Protein AF-A0A438VDP4-F1 (afdb_monomer_lite)

pLDDT: mean 86.23, std 8.79, range [47.81, 96.06]

Structure (mmCIF, N/CA/C/O backbone):
data_AF-A0A438VDP4-F1
#
_entry.id   AF-A0A438VDP4-F1
#
loop_
_atom_site.group_PDB
_atom_site.id
_atom_site.type_symbol
_atom_site.label_atom_id
_atom_site.label_alt_id
_atom_site.label_comp_id
_atom_site.label_asym_id
_atom_site.label_entity_id
_atom_site.label_seq_id
_atom_site.pdbx_PDB_ins_code
_atom_site.Cartn_x
_atom_site.Cartn_y
_atom_site.Cartn_z
_atom_site.occupancy
_atom_site.B_iso_or_equiv
_atom_site.auth_seq_id
_atom_site.auth_comp_id
_atom_site.auth_asym_id
_atom_site.auth_atom_id
_atom_site.pdbx_PDB_model_num
ATOM 1 N N . GLN A 1 1 ? -13.865 13.844 4.155 1.00 60.28 1 GLN A N 1
ATOM 2 C CA . GLN A 1 1 ? -12.409 14.129 4.125 1.00 60.28 1 GLN A CA 1
ATOM 3 C C . GLN A 1 1 ? -11.674 13.614 5.364 1.00 60.28 1 GLN A C 1
ATOM 5 O O . GLN A 1 1 ? -10.616 13.021 5.196 1.00 60.28 1 GLN A O 1
ATOM 10 N N . LEU A 1 2 ? -12.229 13.760 6.577 1.00 71.06 2 LEU A N 1
ATOM 11 C CA . LEU A 1 2 ? -11.606 13.287 7.828 1.00 71.06 2 LEU A CA 1
ATOM 12 C C . LEU A 1 2 ? -11.266 11.786 7.840 1.00 71.06 2 LEU A C 1
ATOM 14 O O . LEU A 1 2 ? -10.159 11.412 8.217 1.00 71.06 2 LEU A O 1
ATOM 18 N N . GLU A 1 3 ? -12.167 10.929 7.359 1.00 77.19 3 GLU A N 1
ATOM 19 C CA . GLU A 1 3 ? -11.929 9.479 7.383 1.00 77.19 3 GLU A CA 1
ATOM 20 C C . GLU A 1 3 ? -10.790 9.015 6.459 1.00 77.19 3 GLU A C 1
ATOM 22 O O . GLU A 1 3 ? -10.156 7.986 6.690 1.00 77.19 3 GLU A O 1
ATOM 27 N N . ARG A 1 4 ? -10.514 9.772 5.396 1.00 82.12 4 ARG A N 1
ATOM 28 C CA . ARG A 1 4 ? -9.418 9.483 4.467 1.00 82.12 4 ARG A CA 1
ATOM 29 C C . ARG A 1 4 ? -8.072 9.866 5.072 1.00 82.12 4 ARG A C 1
ATOM 31 O O . ARG A 1 4 ? -7.097 9.143 4.908 1.00 82.12 4 ARG A O 1
ATOM 38 N N . GLY A 1 5 ? -8.047 10.968 5.827 1.00 83.81 5 GLY A N 1
ATOM 39 C CA . GLY A 1 5 ? -6.888 11.368 6.622 1.00 83.81 5 GLY A CA 1
ATOM 40 C C . GLY A 1 5 ? -6.516 10.306 7.657 1.00 83.81 5 GLY A C 1
ATOM 41 O O . GLY A 1 5 ? -5.349 9.954 7.765 1.00 83.81 5 GLY A O 1
ATOM 42 N N . GLN A 1 6 ? -7.505 9.722 8.342 1.00 84.19 6 GLN A N 1
ATOM 43 C CA . GLN A 1 6 ? -7.266 8.632 9.297 1.00 84.19 6 GLN A CA 1
ATOM 44 C C . GLN A 1 6 ? -6.627 7.404 8.635 1.00 84.19 6 GLN A C 1
ATOM 46 O O . GLN A 1 6 ? -5.642 6.883 9.143 1.00 84.19 6 GLN A O 1
ATOM 51 N N . ARG A 1 7 ? -7.130 6.975 7.471 1.00 84.88 7 ARG A N 1
ATOM 52 C CA . ARG A 1 7 ? -6.542 5.849 6.723 1.00 8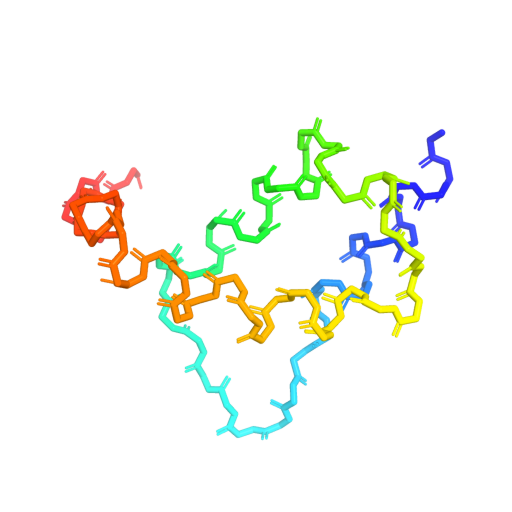4.88 7 ARG A CA 1
ATOM 53 C C . ARG A 1 7 ? -5.137 6.154 6.217 1.00 84.88 7 ARG A C 1
ATOM 55 O O . ARG A 1 7 ? -4.285 5.280 6.265 1.00 84.88 7 ARG A O 1
ATOM 62 N N . MET A 1 8 ? -4.884 7.386 5.774 1.00 85.69 8 MET A N 1
ATOM 63 C CA . MET A 1 8 ? -3.550 7.808 5.345 1.00 85.69 8 MET A CA 1
ATOM 64 C C . MET A 1 8 ? -2.539 7.736 6.490 1.00 85.69 8 MET A C 1
ATOM 66 O O . MET A 1 8 ? -1.422 7.278 6.293 1.00 85.69 8 MET A O 1
ATOM 70 N N . VAL A 1 9 ? -2.939 8.139 7.699 1.00 87.44 9 VAL A N 1
ATOM 71 C CA . VAL A 1 9 ? -2.087 8.014 8.888 1.00 87.44 9 VAL A CA 1
ATOM 72 C C . VAL A 1 9 ? -1.785 6.549 9.198 1.00 87.44 9 VAL A C 1
ATOM 74 O O . VAL A 1 9 ? -0.647 6.244 9.533 1.00 87.44 9 VAL A O 1
ATOM 77 N N . GLU A 1 10 ? -2.757 5.642 9.058 1.00 86.00 10 GLU A N 1
ATOM 78 C CA . GLU A 1 10 ? -2.504 4.206 9.244 1.00 86.00 10 GLU A CA 1
ATOM 79 C C . GLU A 1 10 ? -1.570 3.621 8.176 1.00 86.00 10 GLU A C 1
ATOM 81 O O . GLU A 1 10 ? -0.664 2.887 8.542 1.00 86.00 10 GLU A O 1
ATOM 86 N N . VAL A 1 11 ? -1.720 3.987 6.894 1.00 85.81 11 VAL A N 1
ATOM 87 C CA . VAL A 1 11 ? -0.806 3.555 5.807 1.00 85.81 11 VAL A CA 1
ATOM 88 C C . VAL A 1 11 ? 0.645 3.969 6.078 1.00 85.81 11 VAL A C 1
ATOM 90 O O . VAL A 1 11 ? 1.583 3.286 5.687 1.00 85.81 11 VAL A O 1
ATOM 93 N N . LEU A 1 12 ? 0.855 5.103 6.748 1.00 84.19 12 LEU A N 1
ATOM 94 C CA . LEU A 1 12 ? 2.197 5.588 7.073 1.00 84.19 12 LEU A CA 1
ATOM 95 C C . LEU A 1 12 ? 2.817 4.891 8.298 1.00 84.19 12 LEU A C 1
ATOM 97 O O . LEU A 1 12 ? 3.991 5.122 8.593 1.00 84.19 12 LEU A O 1
ATOM 101 N N . LYS A 1 13 ? 2.069 4.049 9.025 1.00 83.81 13 LYS A N 1
ATOM 102 C CA . LYS A 1 13 ? 2.611 3.273 10.145 1.00 83.81 13 LYS A CA 1
ATOM 103 C C . LYS A 1 13 ? 3.312 2.028 9.621 1.00 83.81 13 LYS A C 1
ATOM 105 O O . LYS A 1 13 ? 2.680 1.029 9.307 1.00 83.81 13 LYS A O 1
ATOM 110 N N . GLN A 1 14 ? 4.636 2.068 9.605 1.00 71.75 14 GLN A N 1
ATOM 111 C CA . GLN A 1 14 ? 5.450 0.900 9.286 1.00 71.75 14 GLN A CA 1
ATOM 112 C C . GLN A 1 14 ? 5.817 0.126 10.553 1.00 71.75 14 GLN A C 1
ATOM 114 O O . GLN A 1 14 ? 6.134 0.718 11.591 1.00 71.75 14 GLN A O 1
ATOM 119 N N . ALA A 1 15 ? 5.815 -1.205 10.457 1.00 74.06 15 ALA A N 1
ATOM 120 C CA . ALA A 1 15 ? 6.434 -2.041 11.475 1.00 74.06 15 ALA A CA 1
ATOM 121 C C . ALA A 1 15 ? 7.942 -1.725 11.544 1.00 74.06 15 ALA A C 1
ATOM 123 O O . ALA A 1 15 ? 8.590 -1.543 10.506 1.00 74.06 15 ALA A O 1
ATOM 124 N N . PRO A 1 16 ? 8.530 -1.649 12.748 1.00 69.62 16 PRO A N 1
ATOM 125 C CA . PRO A 1 16 ? 9.956 -1.396 12.885 1.00 69.62 16 PRO A CA 1
ATOM 126 C C . PRO A 1 16 ? 10.770 -2.491 12.176 1.00 69.62 16 PRO A C 1
ATOM 128 O O . PRO A 1 16 ? 10.409 -3.665 12.216 1.00 69.62 16 PRO A O 1
ATOM 131 N N . TYR A 1 17 ? 11.882 -2.098 11.546 1.00 68.88 17 TYR A N 1
ATOM 132 C CA . TYR A 1 17 ? 12.813 -2.980 10.818 1.00 68.88 17 TYR A CA 1
ATOM 133 C C . TYR A 1 17 ? 12.283 -3.637 9.533 1.00 68.88 17 TYR A C 1
ATOM 135 O O . TYR A 1 17 ? 12.922 -4.556 9.025 1.00 68.88 17 TYR A O 1
ATOM 143 N N . SER A 1 18 ? 11.181 -3.147 8.961 1.00 73.44 18 SER A N 1
ATOM 144 C CA . SER A 1 18 ? 10.664 -3.633 7.675 1.00 73.44 18 SER A CA 1
ATOM 145 C C . SER A 1 18 ? 10.753 -2.553 6.587 1.00 73.44 18 SER A C 1
ATOM 147 O O . SER A 1 18 ? 9.744 -1.917 6.274 1.00 73.44 18 SER A O 1
ATOM 149 N N . PRO A 1 19 ? 11.945 -2.291 6.011 1.00 77.38 19 PRO A N 1
ATOM 150 C CA . PRO A 1 19 ? 12.075 -1.332 4.921 1.00 77.38 19 PRO A CA 1
ATOM 151 C C . PRO A 1 19 ? 11.296 -1.824 3.694 1.00 77.38 19 PRO A C 1
ATOM 153 O O . PRO A 1 19 ? 11.609 -2.864 3.116 1.00 77.38 19 PRO A O 1
ATOM 156 N N . LEU A 1 20 ? 10.276 -1.064 3.292 1.00 83.31 20 LEU A N 1
ATOM 157 C CA . LEU A 1 20 ? 9.501 -1.350 2.087 1.00 83.31 20 LEU A CA 1
ATOM 158 C C . LEU A 1 20 ? 10.216 -0.799 0.841 1.00 83.31 20 LEU A C 1
ATOM 160 O O . LEU A 1 20 ? 10.653 0.355 0.868 1.00 83.31 20 LEU A O 1
ATOM 164 N N . PRO A 1 21 ? 10.295 -1.563 -0.263 1.00 88.62 21 PRO A N 1
ATOM 165 C CA . PRO A 1 21 ? 10.702 -1.045 -1.567 1.00 88.62 21 PRO A CA 1
ATOM 166 C C . PRO A 1 21 ? 9.870 0.168 -2.005 1.00 88.62 21 PRO A C 1
ATOM 168 O O . PRO A 1 21 ? 8.680 0.264 -1.685 1.00 88.62 21 PRO A O 1
ATOM 171 N N . ILE A 1 22 ? 10.479 1.091 -2.757 1.00 88.69 22 ILE A N 1
ATOM 172 C CA . ILE A 1 22 ? 9.849 2.369 -3.130 1.00 88.69 22 ILE A CA 1
ATOM 173 C C . ILE A 1 22 ? 8.571 2.159 -3.946 1.00 88.69 22 ILE A C 1
ATOM 175 O O . ILE A 1 22 ? 7.566 2.822 -3.711 1.00 88.69 22 ILE A O 1
ATOM 179 N N . GLU A 1 23 ? 8.567 1.187 -4.851 1.00 91.12 23 GLU A N 1
ATOM 180 C CA . GLU A 1 23 ? 7.430 0.847 -5.694 1.00 91.12 23 GLU A CA 1
ATOM 181 C C . GLU A 1 23 ? 6.224 0.376 -4.876 1.00 91.12 23 GLU A C 1
ATOM 183 O O . GLU A 1 23 ? 5.091 0.763 -5.162 1.00 91.12 23 GLU A O 1
ATOM 188 N N . LYS A 1 24 ? 6.458 -0.366 -3.788 1.00 90.44 24 LYS A N 1
ATOM 189 C CA . LYS A 1 24 ? 5.399 -0.802 -2.869 1.00 90.44 24 LYS A CA 1
ATOM 190 C C . LYS A 1 24 ? 4.834 0.369 -2.067 1.00 90.44 24 LYS A C 1
ATOM 192 O O . LYS A 1 24 ? 3.614 0.484 -1.944 1.00 90.44 24 LYS A O 1
ATOM 197 N N . GLN A 1 25 ? 5.702 1.273 -1.605 1.00 89.94 25 GLN A N 1
ATOM 198 C CA . GLN A 1 25 ? 5.291 2.497 -0.909 1.00 89.94 25 GLN A CA 1
ATOM 199 C C . GLN A 1 25 ? 4.452 3.412 -1.815 1.00 89.94 25 GLN A C 1
ATOM 201 O O . GLN A 1 25 ? 3.402 3.909 -1.409 1.00 89.94 25 GLN A O 1
ATOM 206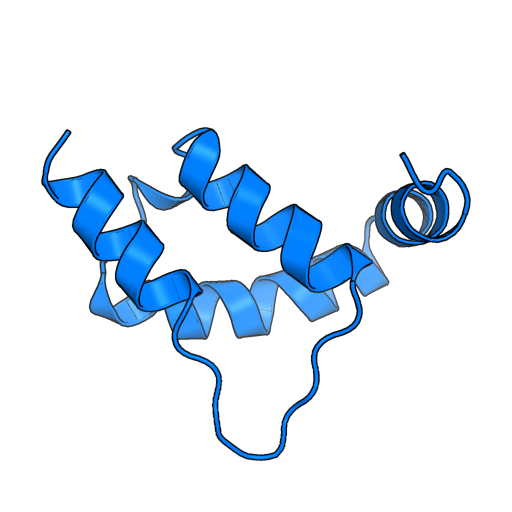 N N . VAL A 1 26 ? 4.873 3.604 -3.069 1.00 91.19 26 VAL A N 1
ATOM 207 C CA . VAL A 1 26 ? 4.149 4.435 -4.044 1.00 91.19 26 VAL A CA 1
ATOM 208 C C . VAL A 1 26 ? 2.741 3.895 -4.278 1.00 91.19 26 VAL A C 1
ATOM 210 O O . VAL A 1 26 ? 1.784 4.672 -4.294 1.00 91.19 26 VAL A O 1
ATOM 213 N N . VAL A 1 27 ? 2.584 2.577 -4.416 1.00 92.62 27 VAL A N 1
ATOM 214 C CA . VAL A 1 27 ? 1.274 1.976 -4.685 1.00 92.62 27 VAL A CA 1
ATOM 215 C C . VAL A 1 27 ? 0.306 2.153 -3.514 1.00 92.62 27 VAL A C 1
ATOM 217 O O . VAL A 1 27 ? -0.839 2.554 -3.741 1.00 92.62 27 VAL A O 1
ATOM 220 N N . ILE A 1 28 ? 0.731 1.908 -2.270 1.00 90.31 28 ILE A N 1
ATOM 221 C CA . ILE A 1 28 ? -0.173 2.037 -1.115 1.00 90.31 28 ILE A CA 1
ATOM 222 C C . ILE A 1 28 ? -0.551 3.503 -0.841 1.00 90.31 28 ILE A C 1
ATOM 224 O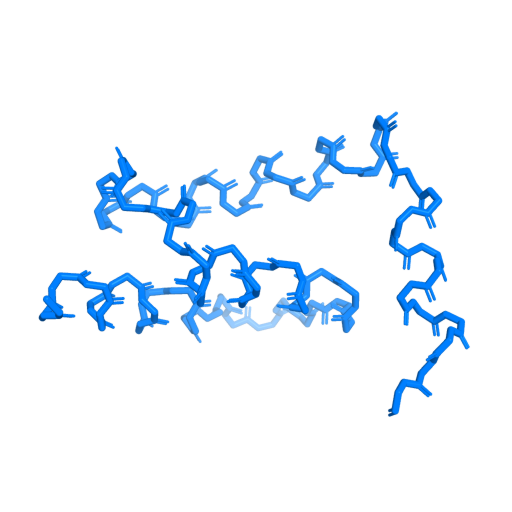 O . ILE A 1 28 ? -1.718 3.810 -0.578 1.00 90.31 28 ILE A O 1
ATOM 228 N N . ILE A 1 29 ? 0.391 4.437 -1.022 1.00 90.19 29 ILE A N 1
ATOM 229 C CA . ILE A 1 29 ? 0.123 5.879 -0.919 1.00 90.19 29 ILE A CA 1
ATOM 230 C C . ILE A 1 29 ? -0.847 6.314 -2.019 1.00 90.19 29 ILE A C 1
ATOM 232 O O . ILE A 1 29 ? -1.819 7.019 -1.740 1.00 90.19 29 ILE A O 1
ATOM 236 N N . TYR A 1 30 ? -0.636 5.866 -3.261 1.00 91.50 30 TYR A N 1
ATOM 237 C CA . TYR A 1 30 ? -1.555 6.126 -4.367 1.00 91.50 30 TYR A CA 1
ATOM 238 C C . TYR A 1 30 ? -2.958 5.587 -4.064 1.00 91.50 30 TYR A C 1
ATOM 240 O O . TYR A 1 30 ? -3.946 6.293 -4.283 1.00 91.50 30 TYR A O 1
ATOM 248 N N . ALA A 1 31 ? -3.056 4.382 -3.493 1.00 91.19 31 ALA A N 1
ATOM 249 C CA . ALA A 1 31 ? -4.328 3.780 -3.115 1.00 91.19 31 ALA A CA 1
ATOM 250 C C . ALA A 1 31 ? -5.105 4.642 -2.109 1.00 91.19 31 ALA A C 1
ATOM 252 O O . ALA A 1 31 ? -6.284 4.950 -2.324 1.00 91.19 31 ALA A O 1
ATOM 253 N N . GLY A 1 32 ? -4.433 5.116 -1.059 1.00 90.06 32 GLY A N 1
ATOM 254 C CA . GLY A 1 32 ? -5.030 6.036 -0.093 1.00 90.06 32 GLY A CA 1
ATOM 255 C C . GLY A 1 32 ? -5.354 7.411 -0.693 1.00 90.06 32 GLY A C 1
ATOM 256 O O . GLY A 1 32 ? -6.427 7.965 -0.449 1.00 90.06 32 GLY A O 1
ATOM 257 N N . ALA A 1 33 ? -4.477 7.954 -1.542 1.00 89.19 33 ALA A N 1
ATOM 258 C CA . ALA A 1 33 ? -4.634 9.268 -2.167 1.00 89.19 33 ALA A CA 1
ATOM 259 C C . ALA A 1 33 ? -5.692 9.305 -3.280 1.00 89.19 33 ALA A C 1
ATOM 261 O O . ALA A 1 33 ? -6.184 10.388 -3.617 1.00 89.19 33 ALA A O 1
ATOM 262 N N . LYS A 1 34 ? -6.085 8.151 -3.835 1.00 90.69 34 LYS A N 1
ATOM 263 C CA . LYS A 1 34 ? -7.201 8.001 -4.786 1.00 90.69 34 LYS A CA 1
ATOM 264 C C . LYS A 1 34 ? -8.501 7.503 -4.156 1.00 90.69 34 LYS A C 1
ATOM 266 O O . LYS A 1 34 ? -9.543 7.659 -4.774 1.00 90.69 34 LYS A O 1
ATOM 271 N N . GLY A 1 35 ? -8.484 7.099 -2.883 1.00 88.81 35 GLY A N 1
ATOM 272 C CA . GLY A 1 35 ? -9.690 6.715 -2.137 1.00 88.81 35 GLY A CA 1
ATOM 273 C C . GLY A 1 35 ? -10.065 5.250 -2.333 1.00 88.81 35 GLY A C 1
ATOM 274 O O . GLY A 1 35 ? -11.152 4.829 -1.959 1.00 88.81 35 GLY A O 1
ATOM 275 N N . PHE A 1 36 ? -9.152 4.439 -2.871 1.00 90.19 36 PHE A N 1
ATOM 276 C CA . PHE A 1 36 ? -9.355 2.995 -2.999 1.00 90.19 36 PHE A CA 1
ATOM 277 C C . PHE A 1 36 ? -9.388 2.285 -1.637 1.00 90.19 36 PHE A C 1
ATOM 279 O O . PHE A 1 36 ? -9.880 1.166 -1.540 1.00 90.19 36 PHE A O 1
ATOM 286 N N . LEU A 1 37 ? -8.916 2.950 -0.577 1.00 88.88 37 LEU A N 1
ATOM 287 C CA . LEU A 1 37 ? -8.989 2.462 0.801 1.00 88.88 37 LEU A CA 1
ATOM 288 C C . LEU A 1 37 ? -10.281 2.876 1.525 1.00 88.88 37 LEU A C 1
ATOM 290 O O . LEU A 1 37 ? -10.486 2.463 2.663 1.00 88.88 37 LEU A O 1
ATOM 294 N N . ASP A 1 38 ? -11.163 3.669 0.909 1.00 88.38 38 ASP A N 1
ATOM 295 C CA . ASP A 1 38 ? -12.328 4.239 1.602 1.00 88.38 38 ASP A CA 1
ATOM 296 C C . ASP A 1 38 ? -13.327 3.151 2.050 1.00 88.38 38 ASP A C 1
ATOM 298 O O . ASP A 1 38 ? -13.927 3.259 3.120 1.00 88.38 38 ASP A O 1
ATOM 302 N N . SER A 1 39 ? -13.440 2.044 1.306 1.00 88.75 39 SER A N 1
ATOM 303 C CA . SER A 1 39 ? -14.249 0.875 1.689 1.00 88.75 39 SER A CA 1
ATOM 304 C C . SER A 1 39 ? -13.572 -0.045 2.711 1.00 88.75 39 SER A C 1
ATOM 306 O O . SER A 1 39 ? -14.209 -0.956 3.241 1.00 88.75 39 SER A O 1
ATOM 308 N N . VAL A 1 40 ? -12.283 0.159 2.991 1.00 88.69 40 VAL A N 1
ATOM 309 C CA . VAL A 1 40 ? -11.522 -0.627 3.966 1.00 88.69 40 VAL A CA 1
ATOM 310 C C . VAL A 1 40 ? -11.680 0.020 5.339 1.00 88.69 40 VAL A C 1
ATOM 312 O O . VAL A 1 40 ? -11.543 1.234 5.504 1.00 88.69 40 VAL A O 1
ATOM 315 N N . SER A 1 41 ? -11.996 -0.788 6.351 1.00 90.12 41 SER A N 1
ATOM 316 C CA . SER A 1 41 ? -12.011 -0.312 7.737 1.00 90.12 41 SER A CA 1
ATOM 317 C C . SER A 1 41 ? -10.605 0.121 8.147 1.00 90.12 41 SER A C 1
ATOM 319 O O . SER A 1 41 ? -9.650 -0.589 7.857 1.00 90.12 41 SER A O 1
ATOM 321 N N . VAL A 1 42 ? -10.480 1.229 8.881 1.00 86.62 42 VAL A N 1
ATOM 322 C CA . VAL A 1 42 ? -9.192 1.776 9.357 1.00 86.62 42 VAL A CA 1
ATOM 323 C C . VAL A 1 42 ? -8.317 0.703 10.025 1.00 86.62 42 VAL A C 1
ATOM 325 O O . VAL A 1 42 ? -7.123 0.634 9.768 1.00 86.62 42 VAL A O 1
ATOM 328 N N . LYS A 1 43 ? -8.920 -0.205 10.806 1.00 88.25 43 LYS A N 1
ATOM 329 C CA . LYS A 1 43 ? -8.207 -1.297 11.496 1.00 88.25 43 LYS A CA 1
ATOM 330 C C . LYS A 1 43 ? -7.654 -2.386 10.569 1.00 88.25 43 LYS A C 1
ATOM 332 O O . LYS A 1 43 ? -6.815 -3.156 11.003 1.00 88.25 43 LYS A O 1
ATOM 337 N N . LYS A 1 44 ? -8.155 -2.473 9.335 1.00 89.88 44 LYS A N 1
ATOM 338 C CA . LYS A 1 44 ? -7.792 -3.485 8.330 1.00 89.88 44 LYS A CA 1
ATOM 339 C C . LYS A 1 44 ? -6.886 -2.931 7.230 1.00 89.88 44 LYS A C 1
ATOM 341 O O . LYS A 1 44 ? -6.635 -3.618 6.248 1.00 89.88 44 LYS A O 1
ATOM 346 N N . VAL A 1 45 ? -6.451 -1.676 7.343 1.00 89.44 45 VAL A N 1
ATOM 347 C CA . VAL A 1 45 ? -5.595 -1.036 6.333 1.00 89.44 45 VAL A CA 1
ATOM 348 C C . VAL A 1 45 ? -4.245 -1.748 6.236 1.00 89.44 45 VAL A C 1
ATOM 350 O O . VAL A 1 45 ? -3.791 -2.008 5.128 1.00 89.44 45 VAL A O 1
ATOM 353 N N . VAL A 1 46 ? -3.667 -2.135 7.377 1.00 86.56 46 VAL A N 1
ATOM 354 C CA . VAL A 1 46 ? -2.408 -2.897 7.434 1.00 86.56 46 VAL A CA 1
ATOM 355 C C . VAL A 1 46 ? -2.588 -4.287 6.815 1.00 86.56 46 VAL A C 1
ATOM 357 O O . VAL A 1 46 ? -1.860 -4.639 5.895 1.00 86.56 46 VAL A O 1
ATOM 360 N N . ASP A 1 47 ? -3.631 -5.029 7.209 1.00 89.88 47 ASP A N 1
ATOM 361 C CA . ASP A 1 47 ? -3.940 -6.344 6.619 1.00 89.88 47 ASP A CA 1
ATOM 362 C C . ASP A 1 47 ? -4.147 -6.271 5.094 1.00 89.88 47 ASP A C 1
ATOM 364 O O . ASP A 1 47 ? -3.823 -7.204 4.356 1.00 89.88 47 ASP A O 1
ATOM 368 N N . PHE A 1 48 ? -4.739 -5.172 4.613 1.00 91.44 48 PHE A N 1
ATOM 369 C CA . PHE A 1 48 ? -4.928 -4.924 3.189 1.00 91.44 48 PHE A CA 1
ATOM 370 C C . PHE A 1 48 ? -3.592 -4.690 2.482 1.00 91.44 48 PHE A C 1
ATOM 372 O O . PHE A 1 48 ? -3.375 -5.257 1.415 1.00 91.44 48 PHE A O 1
ATOM 379 N N . GLU A 1 49 ? -2.699 -3.887 3.061 1.00 89.06 49 GLU A N 1
ATOM 380 C CA . GLU A 1 49 ? -1.357 -3.637 2.526 1.00 89.06 49 GLU A CA 1
ATOM 381 C C . GLU A 1 49 ? -0.532 -4.931 2.433 1.00 89.06 49 GLU A C 1
ATOM 383 O O . GLU A 1 49 ? 0.026 -5.233 1.374 1.00 89.06 49 GLU A O 1
ATOM 388 N N . GLU A 1 50 ? -0.546 -5.750 3.490 1.00 88.94 50 GLU A N 1
ATOM 389 C CA . GLU A 1 50 ? 0.149 -7.042 3.533 1.00 88.94 50 GLU A CA 1
ATOM 390 C C . GLU A 1 50 ? -0.331 -8.015 2.446 1.00 88.94 50 GLU A C 1
ATOM 392 O O . GLU A 1 50 ? 0.460 -8.796 1.920 1.00 88.94 50 GLU A O 1
ATOM 397 N N . GLN A 1 51 ? -1.610 -7.957 2.064 1.00 91.88 51 GLN A N 1
ATOM 398 C CA . GLN A 1 51 ? -2.170 -8.771 0.977 1.00 91.88 51 GLN A CA 1
ATOM 399 C C . GLN A 1 51 ? -2.000 -8.133 -0.405 1.00 91.88 51 GLN A C 1
ATOM 401 O O . GLN A 1 51 ? -1.911 -8.841 -1.413 1.00 91.88 51 GLN A O 1
ATOM 406 N N . LEU A 1 52 ? -1.944 -6.804 -0.471 1.00 91.88 52 LEU A N 1
ATOM 407 C CA . LEU A 1 52 ? -1.796 -6.060 -1.714 1.00 91.88 52 LEU A CA 1
ATOM 408 C C . LEU A 1 52 ? -0.434 -6.324 -2.357 1.00 91.88 52 LEU A C 1
ATOM 410 O O . LEU A 1 52 ? -0.366 -6.503 -3.573 1.00 91.88 52 LEU A O 1
ATOM 414 N N . HIS A 1 53 ? 0.645 -6.361 -1.572 1.00 90.88 53 HIS A N 1
ATOM 415 C CA . HIS A 1 53 ? 1.986 -6.542 -2.129 1.00 90.88 53 HIS A CA 1
ATOM 416 C C . HIS A 1 53 ? 2.170 -7.898 -2.833 1.00 90.88 53 HIS A C 1
ATOM 418 O O . HIS A 1 53 ? 2.513 -7.874 -4.017 1.00 90.88 53 HIS A O 1
ATOM 424 N N . PRO A 1 54 ? 1.873 -9.058 -2.209 1.00 93.19 54 PRO A N 1
ATOM 425 C CA . PRO A 1 54 ? 1.967 -10.350 -2.889 1.00 93.19 54 PRO A CA 1
ATOM 426 C C . PRO A 1 54 ? 1.019 -10.448 -4.087 1.00 93.19 54 PRO A C 1
ATOM 428 O O . PRO A 1 54 ? 1.355 -11.048 -5.105 1.00 93.19 54 PRO A O 1
ATOM 431 N N . PHE A 1 55 ? -0.168 -9.838 -4.001 1.00 94.75 55 PHE A N 1
ATOM 432 C CA . PHE A 1 55 ? -1.111 -9.797 -5.116 1.00 94.75 55 PHE A CA 1
ATOM 433 C C . PHE A 1 55 ? -0.540 -9.060 -6.335 1.00 94.75 55 PHE A C 1
ATOM 435 O O . PHE A 1 55 ? -0.676 -9.541 -7.462 1.00 94.75 55 PHE A O 1
ATOM 442 N N . LEU A 1 56 ? 0.095 -7.905 -6.121 1.00 93.62 56 LEU A N 1
ATOM 443 C CA . LEU A 1 56 ? 0.719 -7.131 -7.192 1.00 93.62 56 LEU A CA 1
ATOM 444 C C . LEU A 1 56 ? 1.929 -7.853 -7.772 1.00 93.62 56 LEU A C 1
ATOM 446 O O . LEU A 1 56 ? 2.056 -7.903 -8.987 1.00 93.62 56 LEU A O 1
ATOM 450 N N . GLU A 1 57 ? 2.763 -8.467 -6.937 1.00 92.62 57 GLU A N 1
ATOM 451 C CA . GLU A 1 57 ? 3.895 -9.274 -7.404 1.00 92.62 57 GLU A CA 1
ATOM 452 C C . GLU A 1 57 ? 3.440 -10.468 -8.250 1.00 92.62 57 GLU A C 1
ATOM 454 O O . GLU A 1 57 ? 4.046 -10.769 -9.274 1.00 92.62 57 GLU A O 1
ATOM 459 N N . ALA A 1 58 ? 2.344 -11.126 -7.862 1.00 95.50 58 ALA A N 1
ATOM 460 C CA . ALA A 1 58 ? 1.842 -12.299 -8.569 1.00 95.50 58 ALA A CA 1
ATOM 461 C C . ALA A 1 58 ? 1.098 -11.960 -9.870 1.00 95.50 58 ALA A C 1
ATOM 463 O O . ALA A 1 58 ? 1.186 -12.713 -10.838 1.00 95.50 58 ALA A O 1
ATOM 464 N N . LYS A 1 59 ? 0.315 -10.873 -9.895 1.00 96.06 59 LYS A N 1
ATOM 465 C CA . LYS A 1 59 ? -0.574 -10.557 -11.030 1.00 96.06 59 LYS A CA 1
ATOM 466 C C . LYS A 1 59 ? -0.102 -9.408 -11.908 1.00 96.06 59 LYS A C 1
ATOM 468 O O . LYS A 1 59 ? -0.421 -9.393 -13.095 1.00 96.06 59 LYS A O 1
ATOM 473 N N . TYR A 1 60 ? 0.597 -8.439 -11.329 1.00 94.06 60 TYR A N 1
ATOM 474 C CA . TYR A 1 60 ? 0.995 -7.203 -11.998 1.00 94.06 60 TYR A CA 1
ATOM 475 C C . TYR A 1 60 ? 2.456 -6.815 -11.703 1.00 94.06 60 TYR A C 1
ATOM 477 O O . TYR A 1 60 ? 2.713 -5.646 -11.391 1.00 94.06 60 TYR A O 1
ATOM 485 N N . PRO A 1 61 ? 3.429 -7.746 -11.804 1.00 93.56 61 PRO A N 1
ATOM 486 C CA . PRO A 1 61 ? 4.832 -7.443 -11.513 1.00 93.56 61 PRO A CA 1
ATOM 487 C C . PRO A 1 61 ? 5.376 -6.304 -12.386 1.00 93.56 61 PRO A C 1
ATOM 489 O O . PRO A 1 61 ? 6.147 -5.476 -11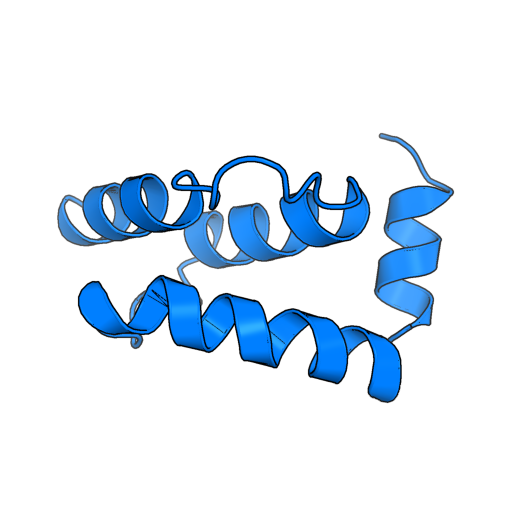.909 1.00 93.56 61 PRO A O 1
ATOM 492 N N . GLN A 1 62 ? 4.893 -6.190 -13.628 1.00 93.75 62 GLN A N 1
ATOM 493 C CA . GLN A 1 62 ? 5.263 -5.128 -14.561 1.00 93.75 62 GLN A CA 1
ATOM 494 C C . GLN A 1 62 ? 4.955 -3.723 -14.028 1.00 93.75 62 GLN A C 1
ATOM 496 O O . GLN A 1 62 ? 5.689 -2.786 -14.311 1.00 93.75 62 GLN A O 1
ATOM 501 N N . VAL A 1 63 ? 3.898 -3.558 -13.223 1.00 91.38 63 VAL A N 1
ATOM 502 C CA . VAL A 1 63 ? 3.555 -2.249 -12.645 1.00 91.38 63 VAL A CA 1
ATOM 503 C C . VAL A 1 63 ? 4.604 -1.839 -11.615 1.00 91.38 63 VAL A C 1
ATOM 505 O O . VAL A 1 63 ? 5.032 -0.688 -11.594 1.00 91.38 63 VAL A O 1
ATOM 508 N N . LEU A 1 64 ? 5.040 -2.785 -10.781 1.00 91.25 64 LEU A N 1
ATOM 509 C CA . LEU A 1 64 ? 6.086 -2.554 -9.787 1.00 91.25 64 LEU A CA 1
ATOM 510 C C . LEU A 1 64 ? 7.430 -2.256 -10.468 1.00 91.25 64 LEU A C 1
ATOM 512 O O . LEU A 1 64 ? 8.116 -1.309 -10.087 1.00 91.25 64 LEU A O 1
ATOM 516 N N . GLU A 1 65 ? 7.762 -3.004 -11.520 1.00 91.88 65 GLU A N 1
ATOM 517 C CA . GLU A 1 65 ? 8.979 -2.797 -12.308 1.00 91.88 65 GLU A CA 1
ATOM 518 C C . GLU A 1 65 ? 8.982 -1.444 -13.033 1.00 91.88 65 GLU A C 1
ATOM 520 O O . GLU A 1 65 ? 9.989 -0.732 -13.017 1.00 91.88 65 GLU A O 1
ATOM 525 N N . GLU A 1 66 ? 7.855 -1.036 -13.623 1.00 92.38 66 GLU A N 1
ATOM 526 C CA . GLU A 1 66 ? 7.727 0.273 -14.266 1.00 92.38 66 GLU A CA 1
ATOM 527 C C . GLU A 1 66 ? 7.924 1.417 -13.270 1.00 92.38 66 GLU A C 1
ATOM 529 O O . GLU A 1 66 ? 8.625 2.377 -13.584 1.00 92.38 66 GLU A O 1
ATOM 534 N N . ILE A 1 67 ? 7.358 1.315 -12.064 1.00 90.44 67 ILE A N 1
ATOM 535 C CA . ILE A 1 67 ? 7.546 2.329 -11.017 1.00 90.44 67 ILE A CA 1
ATOM 536 C C . ILE A 1 67 ? 9.009 2.367 -10.562 1.00 90.44 67 ILE A C 1
ATOM 538 O O . ILE A 1 67 ? 9.574 3.447 -10.388 1.00 90.44 67 ILE A O 1
ATOM 542 N N . HIS A 1 68 ? 9.637 1.202 -10.398 1.00 88.44 68 HIS A N 1
ATOM 543 C CA . HIS A 1 68 ? 11.035 1.105 -9.988 1.00 88.44 68 HIS A CA 1
ATOM 544 C C . HIS A 1 68 ? 12.000 1.680 -11.044 1.00 88.44 68 HIS A C 1
ATOM 546 O O . HIS A 1 68 ? 12.978 2.349 -10.702 1.00 88.44 68 HIS A O 1
ATOM 552 N N . THR A 1 69 ? 11.732 1.442 -12.332 1.00 87.94 69 THR A N 1
ATOM 553 C CA . THR A 1 69 ? 12.605 1.850 -13.448 1.00 87.94 69 THR A CA 1
ATOM 554 C C . THR A 1 69 ? 12.379 3.289 -13.899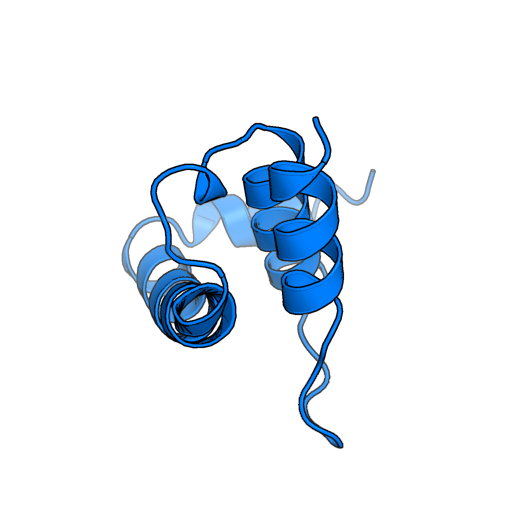 1.00 87.94 69 THR A C 1
ATOM 556 O O . THR A 1 69 ? 13.349 4.011 -14.126 1.00 87.94 69 THR A O 1
ATOM 559 N N . LYS A 1 70 ? 11.125 3.745 -13.998 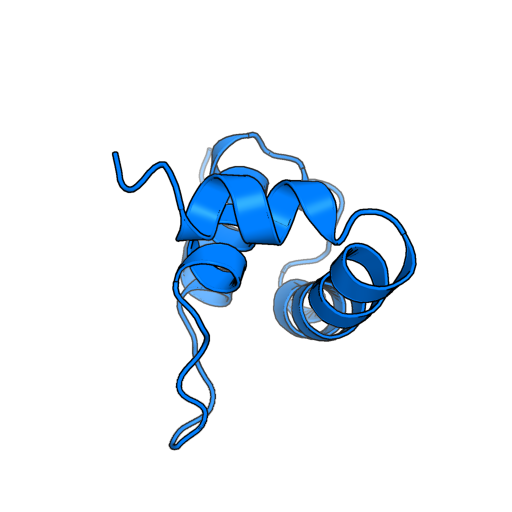1.00 79.31 70 LYS A N 1
ATOM 560 C CA . LYS A 1 70 ? 10.776 5.090 -14.483 1.00 79.31 70 LYS A CA 1
ATOM 561 C C . LYS A 1 70 ? 10.843 6.166 -13.398 1.00 79.31 70 LYS A C 1
ATOM 563 O O . LYS A 1 70 ? 10.056 7.101 -13.490 1.00 79.31 70 LYS A O 1
ATOM 568 N N . LYS A 1 71 ? 11.732 6.036 -12.396 1.00 61.41 71 LYS A N 1
ATOM 569 C CA . LYS A 1 71 ? 11.922 6.995 -11.283 1.00 61.41 71 LYS A CA 1
ATOM 570 C C . LYS A 1 71 ? 11.524 8.416 -11.707 1.00 61.41 71 LYS A C 1
ATOM 572 O O . LYS A 1 71 ? 12.241 9.034 -12.493 1.00 61.41 71 LYS A O 1
ATOM 577 N N . ALA A 1 72 ? 10.341 8.840 -11.260 1.00 47.81 72 ALA A N 1
ATOM 578 C CA . ALA A 1 72 ? 9.804 10.171 -11.519 1.00 47.81 72 ALA A CA 1
ATOM 579 C C . ALA A 1 72 ? 10.671 11.237 -10.844 1.00 47.81 72 ALA A C 1
ATOM 581 O O . ALA A 1 72 ? 11.203 10.943 -9.746 1.00 47.81 72 ALA A O 1
#

InterPro domains:
  IPR000793 ATP synthase, alpha subunit, C-terminal [PF00306] (1-71)
  IPR000793 ATP synthase, alpha subunit, C-terminal [cd18113] (1-72)
  IPR005294 ATP synthase, F1 complex, alpha subunit [PTHR48082] (1-71)
  IPR038376 ATP synthase, alpha subunit, C-terminal domain superfamily [G3DSA:1.20.150.20] (1-72)

Sequence (72 aa):
QLERGQRMVEVLKQAPYSPLPIEKQVVIIYAGAKGFLDSVSVKKVVDFEEQLHPFLEAKYPQVLEEIHTKKA

Foldseek 3Di:
DVVLVLLLVLLPDDDPPDDDDPLLNVVLNVCSVVCVCVPPDSVCSVVCSVVVVVVCVVPPVVSSVCCVPVPD

Secondary structure (DSSP, 8-state):
-HHHHHHHHHHT-PPTT-PPPHHHHHHHHHHHHHTTTTTS-GGGHHHHHHHHHHHHHHH-HHHHHHHHHS--

Organism: Helicobacter pylori (NCBI:txid210)

Radius of gyration: 12.33 Å; chains: 1; bounding box: 27×26×27 Å